Protein AF-A0A947VPN3-F1 (afdb_monomer)

Foldseek 3Di:
DDDPPPPPPDDPPLRVLQQVQQDPPPSFRKDALVRLVVSLVVLVVVVVVVCVVVVHDPPDDDQLLSVLSVVNNVPPDHPDIDGSVVSSVVSVVVVVVVVVVVVVVVVVVVVPDDDDPPPPDD

Radius of gyration: 21.51 Å; Cα contacts (8 Å, |Δi|>4): 80; chains: 1; bounding box: 59×37×62 Å

Structure (mmCIF, N/CA/C/O backbone):
data_AF-A0A947VPN3-F1
#
_entry.id   AF-A0A947VPN3-F1
#
loop_
_atom_site.group_PDB
_atom_site.id
_atom_site.type_symbol
_atom_site.label_atom_id
_atom_site.label_alt_id
_atom_site.label_comp_id
_atom_site.label_asym_id
_atom_site.label_entity_id
_atom_site.label_seq_id
_atom_site.pdbx_PDB_ins_code
_atom_site.Cartn_x
_atom_site.Cartn_y
_atom_site.Cartn_z
_atom_site.occupancy
_atom_site.B_iso_or_equiv
_atom_site.auth_seq_id
_atom_site.auth_comp_id
_atom_site.auth_asym_id
_atom_site.auth_atom_id
_atom_site.pdbx_P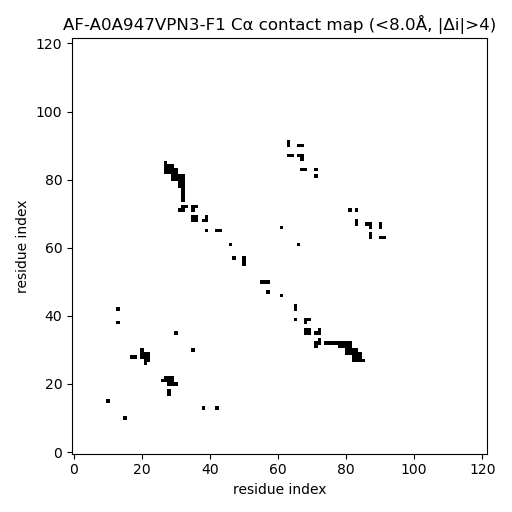DB_model_num
ATOM 1 N N . MET A 1 1 ? 0.467 -19.836 -30.837 1.00 36.38 1 MET A N 1
ATOM 2 C CA . MET A 1 1 ? -0.743 -19.585 -30.029 1.00 36.38 1 MET A CA 1
ATOM 3 C C . MET A 1 1 ? -0.417 -18.399 -29.140 1.00 36.38 1 MET A C 1
ATOM 5 O O . MET A 1 1 ? 0.347 -18.560 -28.200 1.00 36.38 1 MET A O 1
ATOM 9 N N . ASN A 1 2 ? -0.854 -17.197 -29.521 1.00 33.25 2 ASN A N 1
ATOM 10 C CA . ASN A 1 2 ? -0.571 -15.981 -28.758 1.00 33.25 2 ASN A CA 1
ATOM 11 C C . ASN A 1 2 ? -1.617 -15.882 -27.651 1.00 33.25 2 ASN A C 1
ATOM 13 O O . ASN A 1 2 ? -2.796 -15.684 -27.935 1.00 33.25 2 ASN A O 1
ATOM 17 N N . ILE A 1 3 ? -1.194 -16.093 -26.408 1.00 36.56 3 ILE A N 1
ATOM 18 C CA . ILE A 1 3 ? -2.049 -15.907 -25.238 1.00 36.56 3 ILE A CA 1
ATOM 19 C C . ILE A 1 3 ? -2.111 -14.400 -24.993 1.00 36.56 3 ILE A C 1
ATOM 21 O O . ILE A 1 3 ? -1.154 -13.798 -24.510 1.00 36.56 3 ILE A O 1
ATOM 25 N N . TYR A 1 4 ? -3.222 -13.786 -25.390 1.00 38.28 4 TYR A N 1
ATOM 26 C CA . TYR A 1 4 ? -3.573 -12.436 -24.971 1.00 38.28 4 TYR A CA 1
ATOM 27 C C . TYR A 1 4 ? -3.974 -12.516 -23.499 1.00 38.28 4 TYR A C 1
ATOM 29 O O . TYR A 1 4 ? -5.060 -12.982 -23.174 1.00 38.28 4 TYR A O 1
ATOM 37 N N . ILE A 1 5 ? -3.074 -12.116 -22.604 1.00 45.41 5 ILE A N 1
ATOM 38 C CA . ILE A 1 5 ? -3.448 -11.839 -21.219 1.00 45.41 5 ILE A CA 1
ATOM 39 C C . ILE A 1 5 ? -4.192 -10.505 -21.272 1.00 45.41 5 ILE A C 1
ATOM 41 O O . ILE A 1 5 ? -3.573 -9.464 -21.511 1.00 45.41 5 ILE A O 1
ATOM 45 N N . GLU A 1 6 ? -5.519 -10.544 -21.135 1.00 37.53 6 GLU A N 1
ATOM 46 C CA . GLU A 1 6 ? -6.323 -9.349 -20.890 1.00 37.53 6 GLU A CA 1
ATOM 47 C C . GLU A 1 6 ? -5.693 -8.602 -19.713 1.00 37.53 6 GLU A C 1
ATOM 49 O O . GLU A 1 6 ? -5.619 -9.101 -18.590 1.00 37.53 6 GLU A O 1
ATOM 54 N N . ARG A 1 7 ? -5.150 -7.415 -19.990 1.00 45.72 7 ARG A N 1
ATOM 55 C CA . ARG A 1 7 ? -4.749 -6.491 -18.937 1.00 45.72 7 ARG A CA 1
ATOM 56 C C . ARG A 1 7 ? -6.041 -6.008 -18.298 1.00 45.72 7 ARG A C 1
ATOM 58 O O . ARG A 1 7 ? -6.677 -5.118 -18.855 1.00 45.72 7 ARG A O 1
ATOM 65 N N . ASP A 1 8 ? -6.426 -6.622 -17.183 1.00 41.69 8 ASP A N 1
ATOM 66 C CA . ASP A 1 8 ? -7.497 -6.141 -16.312 1.00 41.69 8 ASP A CA 1
ATOM 67 C C . ASP A 1 8 ? -7.309 -4.631 -16.087 1.00 41.69 8 ASP A C 1
ATOM 69 O O . ASP A 1 8 ? -6.348 -4.201 -15.448 1.00 41.69 8 ASP A O 1
ATOM 73 N N . GLN A 1 9 ? -8.198 -3.825 -16.677 1.00 44.75 9 GLN A N 1
ATOM 74 C CA . GLN A 1 9 ? -8.248 -2.364 -16.518 1.00 44.75 9 GLN A CA 1
ATOM 75 C C . GLN A 1 9 ? -9.134 -1.944 -15.331 1.00 44.75 9 GLN A C 1
ATOM 77 O O . GLN A 1 9 ? -9.485 -0.773 -15.202 1.00 44.75 9 GLN A O 1
ATOM 82 N N . GLY A 1 10 ? -9.523 -2.896 -14.479 1.00 42.59 10 GLY A N 1
ATOM 83 C CA . GLY A 1 10 ? -10.226 -2.634 -13.227 1.00 42.59 10 GLY A CA 1
ATOM 84 C C . GLY A 1 10 ? -9.271 -2.254 -12.089 1.00 42.59 10 GLY A C 1
ATOM 85 O O . GLY A 1 10 ? -8.058 -2.482 -12.197 1.00 42.59 10 GLY A O 1
ATOM 86 N N . PRO A 1 11 ? -9.796 -1.686 -10.984 1.00 56.78 11 PRO A N 1
ATOM 87 C CA . PRO A 1 11 ? -9.034 -1.576 -9.744 1.00 56.78 11 PRO A CA 1
ATOM 88 C C . PRO A 1 11 ? -8.465 -2.951 -9.389 1.00 56.78 11 PRO A C 1
ATOM 90 O O . PRO A 1 11 ? -9.099 -3.984 -9.610 1.00 56.78 11 PRO A O 1
ATOM 93 N N . SER A 1 12 ? -7.228 -2.994 -8.892 1.00 75.19 12 SER A N 1
ATOM 94 C CA . SER A 1 12 ? -6.653 -4.287 -8.531 1.00 75.19 12 SER A CA 1
ATOM 95 C C . SER A 1 12 ? -7.508 -4.938 -7.439 1.00 75.19 12 SER A C 1
ATOM 97 O O . SER A 1 12 ? -8.099 -4.238 -6.621 1.00 75.19 12 SER A O 1
ATOM 99 N N . LYS A 1 13 ? -7.526 -6.275 -7.347 1.00 84.25 13 LYS A N 1
ATOM 100 C CA . LYS A 1 13 ? -8.201 -6.971 -6.230 1.00 84.25 13 LYS A CA 1
ATOM 101 C C . LYS A 1 13 ? -7.760 -6.469 -4.850 1.00 84.25 13 LYS A C 1
ATOM 103 O O . LYS A 1 13 ? -8.497 -6.600 -3.881 1.00 84.25 13 LYS A O 1
ATOM 108 N N . LEU A 1 14 ? -6.547 -5.924 -4.752 1.00 89.00 14 LEU A N 1
ATOM 109 C CA . LEU A 1 14 ? -6.066 -5.273 -3.540 1.00 89.00 14 LEU A CA 1
ATOM 110 C C . LEU A 1 14 ? -6.790 -3.942 -3.289 1.00 89.00 14 LEU A C 1
ATOM 112 O O . LEU A 1 14 ? -7.173 -3.681 -2.157 1.00 89.00 14 LEU A O 1
ATOM 116 N N . ASP A 1 15 ? -7.001 -3.132 -4.325 1.00 89.75 15 ASP A N 1
ATOM 117 C CA . ASP A 1 15 ? -7.700 -1.847 -4.224 1.00 89.75 15 ASP A CA 1
ATOM 118 C C . ASP A 1 15 ? -9.148 -2.039 -3.782 1.00 89.75 15 ASP A C 1
ATOM 120 O O . ASP A 1 15 ? -9.568 -1.423 -2.813 1.00 89.75 15 ASP A O 1
ATOM 124 N N . GLU A 1 16 ? -9.874 -2.971 -4.404 1.00 91.06 16 GLU A N 1
ATOM 125 C CA . GLU A 1 16 ? -11.256 -3.296 -4.016 1.00 91.06 16 GLU A CA 1
ATOM 126 C C . GLU A 1 16 ? -11.374 -3.694 -2.538 1.00 91.06 16 GLU A C 1
ATOM 128 O O . GLU A 1 16 ? -12.339 -3.343 -1.864 1.00 91.06 16 GLU A O 1
ATOM 133 N N . ARG A 1 17 ? -10.380 -4.420 -2.015 1.00 91.88 17 ARG A N 1
ATOM 134 C CA . ARG A 1 17 ? -10.355 -4.850 -0.612 1.00 91.88 17 ARG A CA 1
ATOM 135 C C . ARG A 1 17 ? -10.003 -3.719 0.339 1.00 91.88 17 ARG A C 1
ATOM 137 O O . ARG A 1 17 ? -10.551 -3.664 1.433 1.00 91.88 17 ARG A O 1
ATOM 144 N N . LEU A 1 18 ? -9.101 -2.833 -0.070 1.00 94.69 18 LEU A N 1
ATOM 145 C CA . LEU A 1 18 ? -8.711 -1.670 0.720 1.00 94.69 18 LEU A CA 1
ATOM 146 C C . LEU A 1 18 ? -9.876 -0.689 0.908 1.00 94.69 18 LEU A C 1
ATOM 148 O O . LEU A 1 18 ? -9.992 -0.100 1.978 1.00 94.69 18 LEU A O 1
ATOM 152 N N . GLU A 1 19 ? -10.771 -0.569 -0.077 1.00 94.31 19 GLU A N 1
ATOM 153 C CA . GLU A 1 19 ? -11.954 0.302 0.007 1.00 94.31 19 GLU A CA 1
ATOM 154 C C . GLU A 1 19 ? -12.897 -0.050 1.169 1.00 94.31 19 GLU A C 1
ATOM 156 O O . GLU A 1 19 ? -13.581 0.826 1.691 1.00 94.31 19 GLU A O 1
ATOM 161 N N . VAL A 1 20 ? -12.906 -1.304 1.634 1.00 95.06 20 VAL A N 1
ATOM 162 C CA . VAL A 1 20 ? -13.720 -1.734 2.788 1.00 95.06 20 VAL A CA 1
ATOM 163 C C . VAL A 1 20 ? -13.267 -1.065 4.092 1.00 95.06 20 VAL A C 1
ATOM 165 O O . VAL A 1 20 ? -14.064 -0.899 5.011 1.00 95.06 20 VAL A O 1
ATOM 168 N N . PHE A 1 21 ? -12.000 -0.655 4.162 1.00 95.69 21 PHE A N 1
ATOM 169 C CA . PHE A 1 21 ? -11.391 -0.014 5.328 1.00 95.69 21 PHE A CA 1
ATOM 170 C C . PHE A 1 21 ? -11.314 1.511 5.191 1.00 95.69 21 PHE A C 1
ATOM 172 O O . PHE A 1 21 ? -10.633 2.170 5.982 1.00 95.69 21 PHE A O 1
ATOM 179 N N . ARG A 1 22 ? -11.972 2.078 4.172 1.00 96.38 22 ARG A N 1
ATOM 180 C CA . ARG A 1 22 ? -12.047 3.523 3.989 1.00 96.38 22 ARG A CA 1
ATOM 181 C C . ARG A 1 22 ? -12.876 4.132 5.114 1.00 96.38 22 ARG A C 1
ATOM 183 O O . ARG A 1 22 ? -14.055 3.827 5.286 1.00 96.38 22 ARG A O 1
ATOM 190 N N . ASP A 1 23 ? -12.246 5.023 5.855 1.00 95.94 23 ASP A N 1
ATOM 191 C CA . ASP A 1 23 ? -12.891 5.848 6.852 1.00 95.94 23 ASP A CA 1
ATOM 192 C C . ASP A 1 23 ? -13.774 6.904 6.157 1.00 95.94 23 ASP A C 1
ATOM 194 O O . ASP A 1 23 ? -13.296 7.622 5.275 1.00 95.94 23 ASP A O 1
ATOM 198 N N . PRO A 1 24 ? -15.070 7.002 6.498 1.00 93.44 24 PRO A N 1
ATOM 199 C CA . PRO A 1 24 ? -15.999 7.891 5.805 1.00 93.44 24 PRO A CA 1
ATOM 200 C C . PRO A 1 24 ? -15.804 9.375 6.143 1.00 93.44 24 PRO A C 1
ATOM 202 O O . PRO A 1 24 ? -16.334 10.219 5.425 1.00 93.44 24 PRO A O 1
ATOM 205 N N . GLU A 1 25 ? -15.092 9.709 7.224 1.00 94.06 25 GLU A N 1
ATOM 206 C CA . GLU A 1 25 ? -14.864 11.101 7.630 1.00 94.06 25 GLU A CA 1
ATOM 207 C C . GLU A 1 25 ? -13.610 11.680 6.971 1.00 94.06 25 GLU A C 1
ATOM 209 O O . GLU A 1 25 ? -13.613 12.819 6.508 1.00 94.06 25 GLU A O 1
ATOM 214 N N . THR A 1 26 ? -12.540 10.889 6.923 1.00 93.62 26 THR A N 1
ATOM 215 C CA . THR A 1 26 ? -11.225 11.298 6.410 1.00 93.62 26 THR A CA 1
ATOM 216 C C . THR A 1 26 ? -10.961 10.837 4.980 1.00 93.62 26 THR A C 1
ATOM 218 O O . THR A 1 26 ? -10.003 11.288 4.365 1.00 93.62 26 THR A O 1
ATOM 221 N N . GLU A 1 27 ? -11.781 9.926 4.448 1.00 95.06 27 GLU A N 1
ATOM 222 C CA . GLU A 1 27 ? -11.558 9.200 3.189 1.00 95.06 27 GLU A CA 1
ATOM 223 C C . GLU A 1 27 ? -10.258 8.374 3.153 1.00 95.06 27 GLU A C 1
ATOM 225 O O . GLU A 1 27 ? -9.898 7.820 2.108 1.00 95.06 27 GLU A O 1
ATOM 230 N N . HIS A 1 28 ? -9.554 8.264 4.281 1.00 97.06 28 HIS A N 1
ATOM 231 C CA . HIS A 1 28 ? -8.315 7.511 4.406 1.00 97.06 28 HIS A CA 1
ATOM 232 C C . HIS A 1 28 ? -8.598 6.041 4.694 1.00 97.06 28 HIS A C 1
ATOM 234 O O . HIS A 1 28 ? -9.623 5.676 5.260 1.00 97.06 28 HIS A O 1
ATOM 240 N N . ILE A 1 29 ? -7.676 5.169 4.305 1.00 96.88 29 ILE A N 1
ATOM 241 C CA . ILE A 1 29 ? -7.772 3.744 4.601 1.00 96.88 29 ILE A CA 1
ATOM 242 C C . ILE A 1 29 ? -7.093 3.516 5.946 1.00 96.88 29 ILE A C 1
ATOM 244 O O . ILE A 1 29 ? -5.892 3.757 6.085 1.00 96.88 29 ILE A O 1
ATOM 248 N N . ILE A 1 30 ? -7.854 3.034 6.923 1.00 95.94 30 ILE A N 1
ATOM 249 C CA . ILE A 1 30 ? -7.372 2.840 8.288 1.00 95.94 30 ILE A CA 1
ATOM 250 C C . ILE A 1 30 ? -7.318 1.346 8.595 1.00 95.94 30 ILE A C 1
ATOM 252 O O . ILE A 1 30 ? -8.344 0.672 8.590 1.00 95.94 30 ILE A O 1
ATOM 256 N N . LEU A 1 31 ? -6.122 0.833 8.881 1.00 94.56 31 LEU A N 1
ATOM 257 C CA . LEU A 1 31 ? -5.877 -0.596 9.085 1.00 94.56 31 LEU A CA 1
ATOM 258 C C . LEU A 1 31 ? -5.258 -0.871 10.449 1.00 94.56 31 LEU A C 1
ATOM 260 O O . LEU A 1 31 ? -4.371 -0.156 10.910 1.00 94.56 31 LEU A O 1
ATOM 264 N N . THR A 1 32 ? -5.649 -1.973 11.062 1.00 93.25 32 THR A N 1
ATOM 265 C CA . THR A 1 32 ? -4.872 -2.615 12.124 1.00 93.25 32 THR A CA 1
ATOM 266 C C . THR A 1 32 ? -3.696 -3.411 11.530 1.00 93.25 32 THR A C 1
ATOM 268 O O . THR A 1 32 ? -3.721 -3.787 10.352 1.00 93.25 32 THR A O 1
ATOM 271 N N . PRO A 1 33 ? -2.663 -3.749 12.327 1.00 92.31 33 PRO A N 1
ATOM 272 C CA . PRO A 1 33 ? -1.570 -4.614 11.878 1.00 92.31 33 PRO A CA 1
ATOM 273 C C . PRO A 1 33 ? -2.018 -6.005 11.413 1.00 92.31 33 PRO A C 1
ATOM 275 O O . PRO A 1 33 ? -1.358 -6.615 10.572 1.00 92.31 33 PRO A O 1
ATOM 278 N N . GLU A 1 34 ? -3.114 -6.525 11.967 1.00 92.19 34 GLU A N 1
ATOM 279 C CA . GLU A 1 34 ? -3.670 -7.831 11.600 1.00 92.19 34 GLU A CA 1
ATOM 280 C C . GLU A 1 34 ? -4.327 -7.771 10.216 1.00 92.19 34 GLU A C 1
ATOM 282 O O . GLU A 1 34 ? -3.954 -8.548 9.337 1.00 92.19 34 GLU A O 1
ATOM 287 N N . GLU A 1 35 ? -5.187 -6.777 9.973 1.00 94.31 35 GLU A N 1
ATOM 288 C CA . GLU A 1 35 ? -5.792 -6.528 8.654 1.00 94.31 35 GLU A CA 1
ATOM 289 C C . GLU A 1 35 ? -4.714 -6.256 7.593 1.00 94.31 35 GLU A C 1
ATOM 291 O O . GLU A 1 35 ? -4.726 -6.838 6.505 1.00 94.31 35 GLU A O 1
ATOM 296 N N . ALA A 1 36 ? -3.710 -5.435 7.925 1.00 94.44 36 ALA A N 1
ATOM 297 C CA . ALA A 1 36 ? -2.587 -5.166 7.034 1.00 94.44 36 ALA A CA 1
ATOM 298 C C . ALA A 1 36 ? -1.787 -6.437 6.702 1.00 94.44 36 ALA A C 1
ATOM 300 O O . ALA A 1 36 ? -1.329 -6.595 5.568 1.00 94.44 36 ALA A O 1
ATOM 301 N N . ARG A 1 37 ? -1.640 -7.370 7.654 1.00 93.94 37 ARG A N 1
ATOM 302 C CA . ARG A 1 37 ? -0.942 -8.647 7.441 1.00 93.94 37 ARG A CA 1
ATOM 303 C C . ARG A 1 37 ? -1.690 -9.550 6.472 1.00 93.94 37 ARG A C 1
ATOM 305 O O . ARG A 1 37 ? -1.056 -10.139 5.596 1.00 93.94 37 ARG A O 1
ATOM 312 N N . GLU A 1 38 ? -3.004 -9.667 6.616 1.00 93.62 38 GLU A N 1
ATOM 313 C CA . GLU A 1 38 ? -3.827 -10.473 5.710 1.00 93.62 38 GLU A CA 1
ATOM 314 C C . GLU A 1 38 ? -3.759 -9.932 4.278 1.00 93.62 38 GLU A C 1
ATOM 316 O O . GLU A 1 38 ? -3.460 -10.674 3.336 1.00 93.62 38 GLU A O 1
ATOM 321 N N . LEU A 1 39 ? -3.922 -8.615 4.123 1.00 95.00 39 LEU A N 1
ATOM 322 C CA . LEU A 1 39 ? -3.796 -7.941 2.831 1.00 95.00 39 LEU A CA 1
ATOM 323 C C . LEU A 1 39 ? -2.386 -8.089 2.239 1.00 95.00 39 LEU A C 1
ATOM 325 O O . LEU A 1 39 ? -2.246 -8.306 1.032 1.00 95.00 39 LEU A O 1
ATOM 329 N N . LEU A 1 40 ? -1.339 -8.018 3.070 1.00 94.69 40 LEU A N 1
ATOM 330 C CA . LEU A 1 40 ? 0.053 -8.171 2.642 1.00 94.69 40 LEU A CA 1
ATOM 331 C C . LEU A 1 40 ? 0.321 -9.556 2.054 1.00 94.69 40 LEU A C 1
ATOM 333 O O . LEU A 1 40 ? 0.922 -9.658 0.983 1.00 94.69 40 LEU A O 1
ATOM 337 N N . LEU A 1 41 ? -0.110 -10.618 2.740 1.00 92.81 41 LEU A N 1
ATOM 338 C CA . LEU A 1 41 ? 0.108 -11.995 2.291 1.00 92.81 41 LEU A CA 1
ATOM 339 C C . LEU A 1 41 ? -0.523 -12.233 0.918 1.00 92.81 41 LEU A C 1
ATOM 341 O O . LEU A 1 41 ? 0.114 -12.794 0.023 1.00 92.81 41 LEU A O 1
ATOM 345 N N . GLU A 1 42 ? -1.748 -11.756 0.720 1.00 90.38 42 GLU A N 1
ATOM 346 C CA . GLU A 1 42 ? -2.432 -11.882 -0.563 1.00 90.38 42 GLU A CA 1
ATOM 347 C C . GLU A 1 42 ? -1.788 -11.044 -1.666 1.00 90.38 42 GLU A C 1
ATOM 349 O O . GLU A 1 42 ? -1.590 -11.537 -2.782 1.00 90.38 42 GLU A O 1
ATOM 354 N N . ALA A 1 43 ? -1.410 -9.802 -1.358 1.00 90.81 43 ALA A N 1
ATOM 355 C CA . ALA A 1 43 ? -0.751 -8.927 -2.315 1.00 90.81 43 ALA A CA 1
ATOM 356 C C . ALA A 1 43 ? 0.607 -9.494 -2.762 1.00 90.81 43 ALA A C 1
ATOM 358 O O . ALA A 1 43 ? 0.923 -9.462 -3.954 1.00 90.81 43 ALA A O 1
ATOM 359 N N . LEU A 1 44 ? 1.383 -10.074 -1.840 1.00 90.44 44 LEU A N 1
ATOM 360 C CA . LEU A 1 44 ? 2.645 -10.750 -2.147 1.00 90.44 44 LEU A CA 1
ATOM 361 C C . LEU A 1 44 ? 2.429 -12.001 -3.003 1.00 90.44 44 LEU A C 1
ATOM 363 O O . LEU A 1 44 ? 3.134 -12.188 -3.993 1.00 90.44 44 LEU A O 1
ATOM 367 N N . LEU A 1 45 ? 1.435 -12.836 -2.685 1.00 88.69 45 LEU A N 1
ATOM 368 C CA . LEU A 1 45 ? 1.098 -14.000 -3.511 1.00 88.69 45 LEU A CA 1
ATOM 369 C C . LEU A 1 45 ? 0.722 -13.589 -4.940 1.00 88.69 45 LEU A C 1
ATOM 371 O O . LEU A 1 45 ? 1.200 -14.192 -5.903 1.00 88.69 45 LEU A O 1
ATOM 375 N N . GLY A 1 46 ? -0.102 -12.549 -5.090 1.00 86.25 46 GLY A N 1
ATOM 376 C CA . GLY A 1 46 ? -0.457 -11.991 -6.395 1.00 86.25 46 GLY A CA 1
ATOM 377 C C . GLY A 1 46 ? 0.760 -11.445 -7.146 1.00 86.25 46 GLY A C 1
ATOM 378 O O . GLY A 1 46 ? 0.944 -11.738 -8.329 1.00 86.25 46 GLY A O 1
ATOM 379 N N . TYR A 1 47 ? 1.626 -10.713 -6.445 1.00 86.38 47 TYR A N 1
ATOM 380 C CA . TYR A 1 47 ? 2.864 -10.163 -6.986 1.00 86.38 47 TYR A CA 1
ATOM 381 C C . TYR A 1 47 ? 3.801 -11.254 -7.523 1.00 86.38 47 TYR A C 1
ATOM 383 O O . TYR A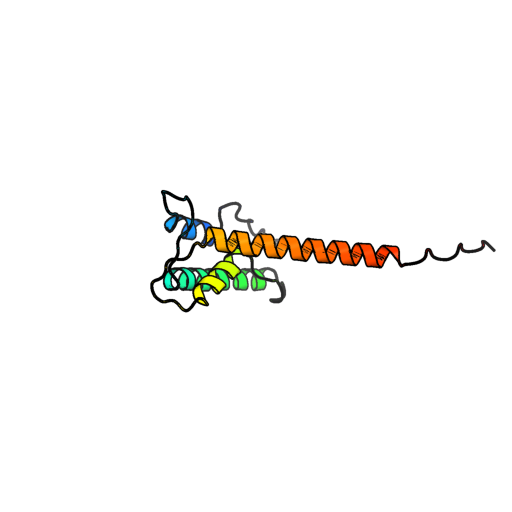 1 47 ? 4.215 -11.196 -8.681 1.00 86.38 47 TYR A O 1
ATOM 391 N N . TYR A 1 48 ? 4.078 -12.296 -6.734 1.00 85.88 48 TYR A N 1
ATOM 392 C CA . TYR A 1 48 ? 4.963 -13.384 -7.155 1.00 85.88 48 TYR A CA 1
ATOM 393 C C . TYR A 1 48 ? 4.374 -14.240 -8.279 1.00 85.88 48 TYR A C 1
ATOM 395 O O . TYR A 1 48 ? 5.114 -14.654 -9.170 1.00 85.88 48 TYR A O 1
ATOM 403 N N . ARG A 1 49 ? 3.051 -14.465 -8.297 1.00 85.69 49 ARG A N 1
ATOM 404 C CA . ARG A 1 49 ? 2.387 -15.127 -9.435 1.00 85.69 49 ARG A CA 1
ATOM 405 C C . ARG A 1 49 ? 2.583 -14.340 -10.728 1.00 85.69 49 ARG A C 1
ATOM 407 O O . ARG A 1 49 ? 2.889 -14.945 -11.752 1.00 85.69 49 ARG A O 1
ATOM 414 N N . ARG A 1 50 ? 2.458 -13.009 -10.673 1.00 83.31 50 ARG A N 1
ATOM 415 C CA . ARG A 1 50 ? 2.693 -12.139 -11.831 1.00 83.31 50 ARG A CA 1
ATOM 416 C C . ARG A 1 50 ? 4.138 -12.233 -12.312 1.00 83.31 50 ARG A C 1
ATOM 418 O O . ARG A 1 50 ? 4.350 -12.511 -13.488 1.00 83.31 50 ARG A O 1
ATOM 425 N N . LEU A 1 51 ? 5.110 -12.096 -11.408 1.00 84.06 51 LEU A N 1
ATOM 426 C CA . LEU A 1 51 ? 6.533 -12.235 -11.743 1.00 84.06 51 LEU A CA 1
ATOM 427 C C . LEU A 1 51 ? 6.836 -13.576 -12.424 1.00 84.06 51 LEU A C 1
ATOM 429 O O . LEU A 1 51 ? 7.495 -13.603 -13.462 1.00 84.06 51 LEU A O 1
ATOM 433 N N . ALA A 1 52 ? 6.302 -14.674 -11.879 1.00 81.75 52 ALA A N 1
ATOM 434 C CA . ALA A 1 52 ? 6.461 -16.005 -12.456 1.00 81.75 52 ALA A CA 1
ATOM 435 C C . ALA A 1 52 ? 5.825 -16.117 -13.852 1.00 81.75 52 ALA A C 1
ATOM 437 O O . ALA A 1 52 ? 6.418 -16.720 -14.743 1.00 81.75 52 ALA A O 1
ATOM 438 N N . SER A 1 53 ? 4.645 -15.522 -14.060 1.00 82.81 53 SER A N 1
ATOM 439 C CA . SER A 1 53 ? 3.948 -15.553 -15.354 1.00 82.81 53 SER A CA 1
ATOM 440 C C . SER A 1 53 ? 4.600 -14.681 -16.429 1.00 82.81 53 SER A C 1
ATOM 442 O O . SER A 1 53 ? 4.578 -15.035 -17.603 1.00 82.81 53 SER A O 1
ATOM 444 N N . GLU A 1 54 ? 5.202 -13.559 -16.035 1.00 83.00 54 GLU A N 1
ATOM 445 C CA . GLU A 1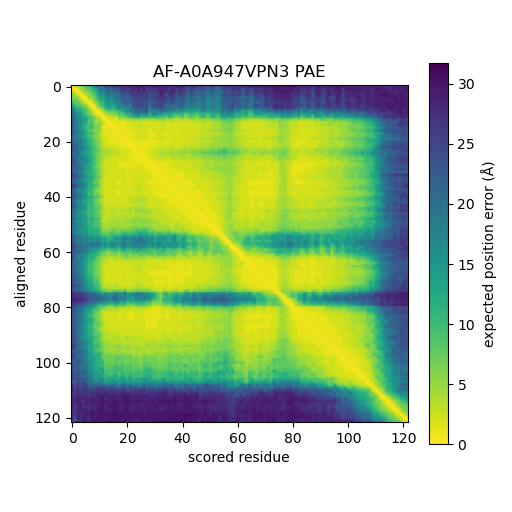 54 ? 5.844 -12.610 -16.948 1.00 83.00 54 GLU A CA 1
ATOM 446 C C . GLU A 1 54 ? 7.321 -12.968 -17.213 1.00 83.00 54 GLU A C 1
ATOM 448 O O . GLU A 1 54 ? 7.990 -12.298 -17.996 1.00 83.00 54 GLU A O 1
ATOM 453 N N . GLY A 1 55 ? 7.846 -14.021 -16.568 1.00 76.44 55 GLY A N 1
ATOM 454 C CA . GLY A 1 55 ? 9.248 -14.432 -16.686 1.00 76.44 55 GLY A CA 1
ATOM 455 C C . GLY A 1 55 ? 10.230 -13.390 -16.144 1.00 76.44 55 GLY A C 1
ATOM 456 O O . GLY A 1 55 ? 11.398 -13.378 -16.535 1.00 76.44 55 GLY A O 1
ATOM 457 N N . VAL A 1 56 ? 9.764 -12.493 -15.270 1.00 73.62 56 VAL A N 1
ATOM 458 C CA . VAL A 1 56 ? 10.561 -11.377 -14.754 1.00 73.62 56 VAL A CA 1
ATOM 459 C C . VAL A 1 56 ? 11.218 -11.786 -13.446 1.00 73.62 56 VAL A C 1
ATOM 461 O O . VAL A 1 56 ? 10.607 -12.412 -12.580 1.00 73.62 56 VAL A O 1
ATOM 464 N N . SER A 1 57 ? 12.489 -11.422 -13.300 1.00 64.88 57 SER A N 1
ATOM 465 C CA . SER A 1 57 ? 13.268 -11.752 -12.111 1.00 64.88 57 SER A CA 1
ATOM 466 C C . SER A 1 57 ? 12.662 -11.117 -10.843 1.00 64.88 57 SER A C 1
ATOM 468 O O . SER A 1 57 ? 12.221 -9.962 -10.886 1.00 64.88 57 SER A O 1
ATOM 470 N N . PRO A 1 58 ? 12.682 -11.813 -9.687 1.00 62.12 58 PRO A N 1
ATOM 471 C CA . PRO A 1 58 ? 12.142 -11.318 -8.416 1.00 62.12 58 PRO A CA 1
ATOM 472 C C . PRO A 1 58 ? 12.846 -10.075 -7.855 1.00 62.12 58 PRO A C 1
ATOM 474 O O . PRO A 1 58 ? 12.430 -9.553 -6.826 1.00 62.12 58 PRO A O 1
ATOM 477 N N . HIS A 1 59 ? 13.890 -9.579 -8.522 1.00 63.62 59 HIS A N 1
ATOM 478 C CA . HIS A 1 59 ? 14.553 -8.320 -8.184 1.00 63.62 59 HIS A CA 1
ATOM 479 C C . HIS A 1 59 ? 13.715 -7.074 -8.489 1.00 63.62 59 HIS A C 1
ATOM 481 O O . HIS A 1 59 ? 14.094 -5.979 -8.069 1.00 63.62 59 HIS A O 1
ATOM 487 N N . ASN A 1 60 ? 12.581 -7.210 -9.185 1.00 70.31 60 ASN A N 1
ATOM 488 C CA . ASN A 1 60 ? 11.628 -6.115 -9.264 1.00 70.31 60 ASN A CA 1
ATOM 489 C C . ASN A 1 60 ? 11.184 -5.720 -7.853 1.00 70.31 60 ASN A C 1
ATOM 491 O O . ASN A 1 60 ? 10.854 -6.556 -7.006 1.00 70.31 60 ASN A O 1
ATOM 495 N N . ARG A 1 61 ? 11.208 -4.416 -7.590 1.00 71.38 61 ARG A N 1
ATOM 496 C CA . ARG A 1 61 ? 10.790 -3.876 -6.302 1.00 71.38 61 ARG A CA 1
ATOM 497 C C . ARG A 1 61 ? 9.256 -3.885 -6.248 1.00 71.38 61 ARG A C 1
ATOM 499 O O . ARG A 1 61 ? 8.630 -3.437 -7.211 1.00 71.38 61 ARG A O 1
ATOM 506 N N . PRO A 1 62 ? 8.636 -4.353 -5.151 1.00 81.88 62 PRO A N 1
ATOM 507 C CA . PRO A 1 62 ? 7.185 -4.319 -5.011 1.00 81.88 62 PRO A CA 1
ATOM 508 C C . PRO A 1 62 ? 6.647 -2.878 -5.044 1.00 81.88 62 PRO A C 1
ATOM 510 O O . PRO A 1 62 ? 7.376 -1.896 -4.838 1.00 81.88 62 PRO A O 1
ATOM 513 N N . SER A 1 63 ? 5.351 -2.730 -5.316 1.00 86.94 63 SER A N 1
ATOM 514 C CA . SER A 1 63 ? 4.692 -1.419 -5.340 1.00 86.94 63 SER A CA 1
ATOM 515 C C . SER A 1 63 ? 4.724 -0.742 -3.961 1.00 86.94 63 SER A C 1
ATOM 517 O O . SER A 1 63 ? 4.865 -1.410 -2.935 1.00 86.94 63 SER A O 1
ATOM 519 N N . SER A 1 64 ? 4.558 0.587 -3.922 1.00 89.38 64 SER A N 1
ATOM 520 C CA . SER A 1 64 ? 4.458 1.341 -2.659 1.00 89.38 64 SER A CA 1
ATOM 521 C C . SER A 1 64 ? 3.316 0.831 -1.772 1.00 89.38 64 SER A C 1
ATOM 523 O O . SER A 1 64 ? 3.417 0.885 -0.556 1.00 89.38 64 SER A O 1
ATOM 525 N N . LYS A 1 65 ? 2.253 0.286 -2.382 1.00 91.56 65 LYS A N 1
ATOM 526 C CA . LYS A 1 65 ? 1.103 -0.311 -1.690 1.00 91.56 65 LYS A CA 1
ATOM 527 C C . LYS A 1 65 ? 1.490 -1.542 -0.868 1.00 91.56 65 LYS A C 1
ATOM 529 O O . LYS A 1 65 ? 1.083 -1.654 0.280 1.00 91.56 65 LYS A O 1
ATOM 534 N N . ILE A 1 66 ? 2.292 -2.441 -1.440 1.00 92.25 66 ILE A N 1
ATOM 535 C CA . ILE A 1 66 ? 2.795 -3.633 -0.736 1.00 92.25 66 ILE A CA 1
ATOM 536 C C . ILE A 1 66 ? 3.802 -3.227 0.348 1.00 92.25 66 ILE A C 1
ATOM 538 O O . ILE A 1 66 ? 3.771 -3.775 1.445 1.00 92.25 66 ILE A O 1
ATOM 542 N N . GLU A 1 67 ? 4.668 -2.248 0.063 1.00 92.88 67 GLU A N 1
ATOM 543 C CA . GLU A 1 67 ? 5.635 -1.729 1.044 1.00 92.88 67 GLU A CA 1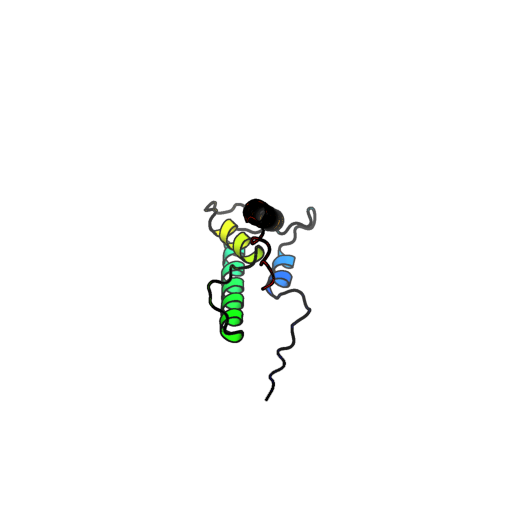
ATOM 544 C C . GLU A 1 67 ? 4.930 -1.062 2.238 1.00 92.88 67 GLU A C 1
ATOM 546 O O . GLU A 1 67 ? 5.334 -1.287 3.373 1.00 92.88 67 GLU A O 1
ATOM 551 N N . ALA A 1 68 ? 3.837 -0.326 2.009 1.00 94.19 68 ALA A N 1
ATOM 552 C CA . ALA A 1 68 ? 3.040 0.277 3.076 1.00 94.19 68 ALA A CA 1
ATOM 553 C C . ALA A 1 68 ? 2.415 -0.775 4.001 1.00 94.19 68 ALA A C 1
ATOM 555 O O . ALA A 1 68 ? 2.516 -0.654 5.219 1.00 94.19 68 ALA A O 1
ATOM 556 N N . LEU A 1 69 ? 1.832 -1.839 3.437 1.00 94.75 69 LEU A N 1
ATOM 557 C CA . LEU A 1 69 ? 1.296 -2.947 4.233 1.00 94.75 69 LEU A CA 1
ATOM 558 C C . LEU A 1 69 ? 2.395 -3.614 5.069 1.00 94.75 69 LEU A C 1
ATOM 560 O O . LEU A 1 69 ? 2.197 -3.856 6.255 1.00 94.75 69 LEU A O 1
ATOM 564 N N . ALA A 1 70 ? 3.567 -3.867 4.479 1.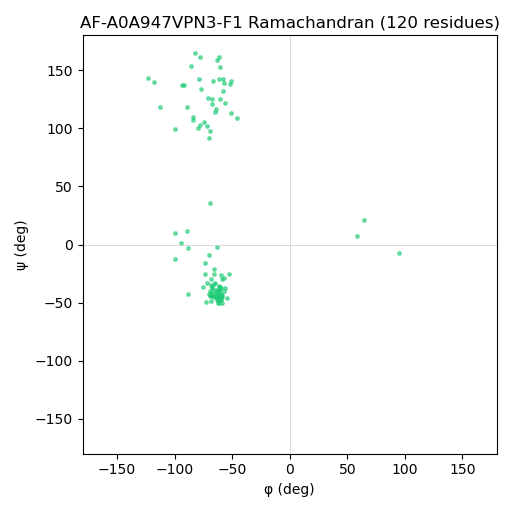00 93.88 70 ALA A N 1
ATOM 565 C CA . ALA A 1 70 ? 4.709 -4.421 5.205 1.00 93.88 70 ALA A CA 1
ATOM 566 C C . ALA A 1 70 ? 5.154 -3.511 6.359 1.00 93.88 70 ALA A C 1
ATOM 568 O O . ALA A 1 70 ? 5.343 -3.994 7.473 1.00 93.88 70 ALA A O 1
ATOM 569 N N . GLN A 1 71 ? 5.238 -2.201 6.120 1.00 92.75 71 GLN A N 1
ATOM 570 C CA . GLN A 1 71 ? 5.615 -1.231 7.143 1.00 92.75 71 GLN A CA 1
ATOM 571 C C . GLN A 1 71 ? 4.617 -1.216 8.312 1.00 92.75 71 GLN A C 1
ATOM 573 O O . GLN A 1 71 ? 5.042 -1.242 9.464 1.00 92.75 71 GLN A O 1
ATOM 578 N N . ILE A 1 72 ? 3.308 -1.236 8.040 1.00 92.38 72 ILE A N 1
ATOM 579 C CA . ILE A 1 72 ? 2.271 -1.296 9.086 1.00 92.38 72 ILE A CA 1
ATOM 580 C C . ILE A 1 72 ? 2.391 -2.590 9.903 1.00 92.38 72 ILE A C 1
ATOM 582 O O . ILE A 1 72 ? 2.312 -2.561 11.127 1.00 92.38 72 ILE A O 1
ATOM 586 N N . VAL A 1 73 ? 2.646 -3.729 9.252 1.00 91.69 73 VAL A N 1
ATOM 587 C CA . VAL A 1 73 ? 2.830 -5.025 9.933 1.00 91.69 73 VAL A CA 1
ATOM 588 C C . VAL A 1 73 ? 4.082 -5.047 10.819 1.00 91.69 73 VAL A C 1
ATOM 590 O O . VAL A 1 73 ? 4.094 -5.711 11.859 1.00 91.69 73 VAL A O 1
ATOM 593 N N . GLU A 1 74 ? 5.146 -4.351 10.416 1.00 90.00 74 GLU A N 1
ATOM 594 C CA . GLU A 1 74 ? 6.396 -4.242 11.176 1.00 90.00 74 GLU A CA 1
ATOM 595 C C . GLU A 1 74 ? 6.274 -3.338 12.409 1.00 90.00 74 GLU A C 1
ATOM 597 O O . GLU A 1 74 ? 7.010 -3.526 13.385 1.00 90.00 74 GLU A O 1
ATOM 602 N N . MET A 1 75 ? 5.332 -2.392 12.404 1.00 84.75 75 MET A N 1
ATOM 603 C CA . MET A 1 75 ? 5.020 -1.558 13.560 1.00 84.75 75 MET A CA 1
ATOM 604 C C . MET A 1 75 ? 4.338 -2.428 14.629 1.00 84.75 75 MET A C 1
ATOM 606 O O . MET A 1 75 ? 3.131 -2.633 14.637 1.00 84.75 75 MET A O 1
ATOM 610 N N . ARG A 1 76 ? 5.148 -2.998 15.535 1.00 63.78 76 ARG A N 1
ATOM 611 C CA . ARG A 1 76 ? 4.756 -3.961 16.590 1.00 63.78 76 ARG A CA 1
ATOM 612 C C . ARG A 1 76 ? 3.889 -3.375 17.721 1.00 63.78 76 ARG A C 1
ATOM 614 O O . ARG A 1 76 ? 4.049 -3.765 18.877 1.00 63.78 76 ARG A O 1
ATOM 621 N N . LEU A 1 77 ? 2.990 -2.446 17.423 1.00 68.56 77 LEU A N 1
ATOM 622 C CA . LEU A 1 77 ? 2.034 -1.908 18.385 1.00 68.56 77 LEU A CA 1
ATOM 623 C C . LEU A 1 77 ? 0.694 -2.611 18.163 1.00 68.56 77 LEU A C 1
ATOM 625 O O . LEU A 1 77 ? -0.035 -2.329 17.218 1.00 68.56 77 LEU A O 1
ATOM 629 N N . SER A 1 78 ? 0.408 -3.612 18.996 1.00 62.56 78 SER A N 1
ATOM 630 C CA . SER A 1 78 ? -0.847 -4.359 18.919 1.00 62.56 78 SER A CA 1
ATOM 631 C C . SER A 1 78 ? -2.022 -3.459 19.298 1.00 62.56 78 SER A C 1
ATOM 633 O O . SER A 1 78 ? -2.035 -2.924 20.406 1.00 62.56 78 SER A O 1
ATOM 635 N N . GLY A 1 79 ? -3.021 -3.359 18.422 1.00 65.38 79 GLY A N 1
ATOM 636 C CA . GLY A 1 79 ? -4.276 -2.648 18.688 1.00 65.38 79 GLY A CA 1
ATOM 637 C C . GLY A 1 79 ? -4.326 -1.199 18.204 1.00 65.38 79 GLY A C 1
ATOM 638 O O . GLY A 1 79 ? -5.410 -0.618 18.213 1.00 65.38 79 GLY A O 1
ATOM 639 N N . ASP A 1 80 ? -3.212 -0.642 17.725 1.00 83.19 80 ASP A N 1
ATOM 640 C CA . ASP A 1 80 ? -3.218 0.676 17.093 1.00 83.19 80 ASP A CA 1
ATOM 641 C C . ASP A 1 80 ? -3.723 0.582 15.651 1.00 83.1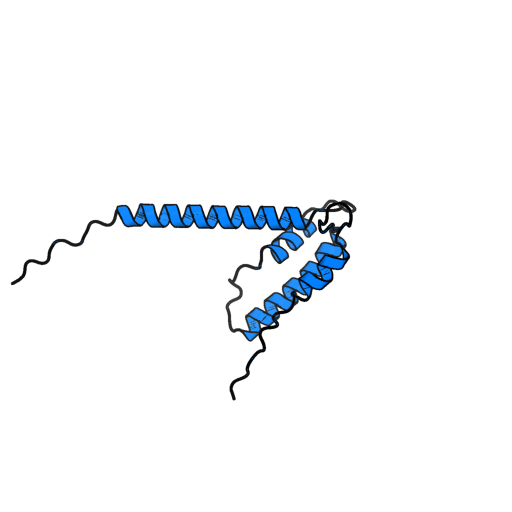9 80 ASP A C 1
ATOM 643 O O . ASP A 1 80 ? -3.456 -0.379 14.925 1.00 83.19 80 ASP A O 1
ATOM 647 N N . LYS A 1 81 ? -4.488 1.593 15.246 1.00 89.44 81 LYS A N 1
ATOM 648 C CA . LYS A 1 81 ? -4.930 1.784 13.867 1.00 89.44 81 LYS A CA 1
ATOM 649 C C . LYS A 1 81 ? -3.923 2.669 13.141 1.00 89.44 81 LYS A C 1
ATOM 651 O O . LYS A 1 81 ? -3.481 3.678 13.684 1.00 89.44 81 LYS A O 1
ATOM 656 N N . PHE A 1 82 ? -3.594 2.301 11.912 1.00 92.75 82 PHE A N 1
ATOM 657 C CA . PHE A 1 82 ? -2.601 2.965 11.081 1.00 92.75 82 PHE A CA 1
ATOM 658 C C . PHE A 1 82 ? -3.239 3.518 9.818 1.00 92.75 82 PHE A C 1
ATOM 660 O O . PHE A 1 82 ? -4.061 2.860 9.178 1.00 92.75 82 PHE A O 1
ATOM 667 N N . ASP A 1 83 ? -2.803 4.712 9.439 1.00 94.50 83 ASP A N 1
ATOM 668 C CA . ASP A 1 83 ? -3.201 5.348 8.194 1.00 94.50 83 AS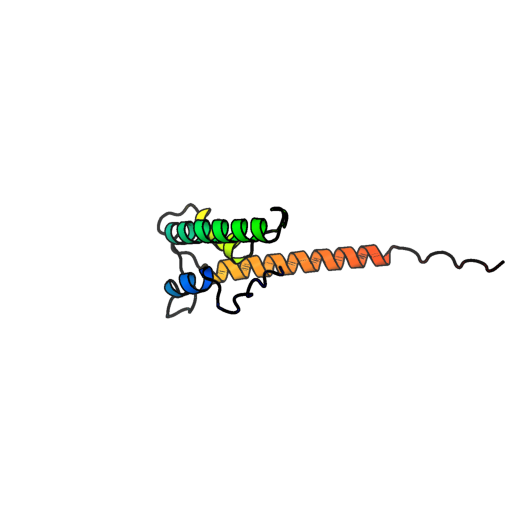P A CA 1
ATOM 669 C C . ASP A 1 83 ? -2.401 4.766 7.022 1.00 94.50 83 ASP A C 1
ATOM 671 O O . ASP A 1 83 ? -1.227 5.082 6.784 1.00 94.50 83 ASP A O 1
ATOM 675 N N . TYR A 1 84 ? -3.038 3.857 6.291 1.00 95.31 84 TYR A N 1
ATOM 676 C CA . TYR A 1 84 ? -2.457 3.250 5.104 1.00 95.31 84 TYR A CA 1
ATOM 677 C C . TYR A 1 84 ? -2.257 4.270 3.986 1.00 95.31 84 TYR A C 1
ATOM 679 O O . TYR A 1 84 ? -1.228 4.232 3.303 1.00 95.31 84 TYR A O 1
ATOM 687 N N . THR A 1 85 ? -3.211 5.184 3.805 1.00 95.81 85 THR A N 1
ATOM 688 C CA . THR A 1 85 ? -3.166 6.199 2.749 1.00 95.81 85 THR A CA 1
ATOM 689 C C . THR A 1 85 ? -1.942 7.095 2.932 1.00 95.81 85 THR A C 1
ATOM 691 O O . THR A 1 85 ? -1.120 7.208 2.017 1.00 95.81 85 THR A O 1
ATOM 694 N N . GLU A 1 86 ? -1.741 7.633 4.136 1.00 94.44 86 GLU A N 1
ATOM 695 C CA . GLU A 1 86 ? -0.576 8.459 4.472 1.00 94.44 86 GLU A CA 1
ATOM 696 C C . GLU A 1 86 ? 0.741 7.676 4.332 1.00 94.44 86 GLU A C 1
ATOM 698 O O . GLU A 1 86 ? 1.746 8.191 3.820 1.00 94.44 86 GLU A O 1
ATOM 703 N N . THR A 1 87 ? 0.743 6.399 4.726 1.00 94.12 87 THR A N 1
ATOM 704 C CA . THR A 1 87 ? 1.921 5.531 4.597 1.00 94.12 87 THR A CA 1
ATOM 705 C C . THR A 1 87 ? 2.317 5.348 3.125 1.00 94.12 87 THR A C 1
ATOM 707 O O . THR A 1 87 ? 3.492 5.502 2.768 1.00 94.12 87 THR A O 1
ATOM 710 N N . VAL A 1 88 ? 1.350 5.085 2.236 1.00 94.94 88 VAL A N 1
ATOM 711 C CA . VAL A 1 88 ? 1.588 4.968 0.786 1.00 94.94 88 VAL A CA 1
ATOM 712 C C . VAL A 1 88 ? 2.099 6.280 0.199 1.00 94.94 88 VAL A C 1
ATOM 714 O O . VAL A 1 88 ? 3.038 6.261 -0.610 1.00 94.94 88 VAL A O 1
ATOM 717 N N . GLU A 1 89 ? 1.517 7.413 0.589 1.00 94.81 89 GLU A N 1
ATOM 718 C CA . GLU A 1 89 ? 1.977 8.726 0.143 1.00 94.81 89 GLU A CA 1
ATOM 719 C C . GLU A 1 89 ? 3.419 8.997 0.559 1.00 94.81 89 GLU A C 1
ATOM 721 O O . GLU A 1 89 ? 4.235 9.412 -0.265 1.00 94.81 89 GLU A O 1
ATOM 726 N N . THR A 1 90 ? 3.751 8.726 1.819 1.00 94.12 90 THR A N 1
ATOM 727 C CA . THR A 1 90 ? 5.092 8.930 2.374 1.00 94.12 90 THR A CA 1
ATOM 728 C C . THR A 1 90 ? 6.131 8.106 1.621 1.00 94.12 90 THR A C 1
ATOM 730 O O . THR A 1 90 ? 7.179 8.623 1.221 1.00 94.12 90 THR A O 1
ATOM 733 N N . ILE A 1 91 ? 5.833 6.830 1.365 1.00 92.31 91 ILE A N 1
ATOM 734 C CA . ILE A 1 91 ? 6.707 5.946 0.589 1.00 92.31 91 ILE A CA 1
ATOM 735 C C . ILE A 1 91 ? 6.850 6.457 -0.848 1.00 92.31 91 ILE A C 1
ATOM 737 O O . ILE A 1 91 ? 7.957 6.494 -1.389 1.00 92.31 91 ILE A O 1
ATOM 741 N N . SER A 1 92 ? 5.753 6.880 -1.474 1.00 91.75 92 SER A N 1
ATOM 742 C CA . SER A 1 92 ? 5.759 7.337 -2.866 1.00 91.75 92 SER A CA 1
ATOM 743 C C . SER A 1 92 ? 6.526 8.651 -3.036 1.00 91.75 92 SER A C 1
ATOM 745 O O . SER A 1 92 ? 7.342 8.756 -3.952 1.00 91.75 92 SER A O 1
ATOM 747 N N . LYS A 1 93 ? 6.358 9.607 -2.111 1.00 92.56 93 LYS A N 1
ATOM 748 C CA . LYS A 1 93 ? 7.136 10.857 -2.044 1.00 92.56 93 LYS A CA 1
ATOM 749 C C . LYS A 1 93 ? 8.629 10.559 -1.880 1.00 92.56 93 LYS A C 1
ATOM 751 O O . LYS A 1 93 ? 9.441 11.053 -2.661 1.00 92.56 93 LYS A O 1
ATOM 756 N N . ARG A 1 94 ? 8.993 9.663 -0.951 1.00 91.44 94 ARG A N 1
ATOM 757 C CA . ARG A 1 94 ? 10.388 9.231 -0.744 1.00 91.44 94 ARG A CA 1
ATOM 758 C C . ARG A 1 94 ? 10.991 8.604 -2.005 1.00 91.44 94 ARG A C 1
ATOM 760 O O . ARG A 1 94 ? 12.128 8.904 -2.359 1.00 91.44 94 ARG A O 1
ATOM 767 N N . ARG A 1 95 ? 10.238 7.746 -2.701 1.00 87.88 95 ARG A N 1
ATOM 768 C CA . ARG A 1 95 ? 10.677 7.110 -3.956 1.00 87.88 95 ARG A CA 1
ATOM 769 C C . ARG A 1 95 ? 10.872 8.133 -5.079 1.00 87.88 95 ARG A C 1
ATOM 771 O O . ARG A 1 95 ? 11.864 8.051 -5.800 1.00 87.88 95 ARG A O 1
ATOM 778 N N . ALA A 1 96 ? 9.955 9.090 -5.219 1.00 88.56 96 ALA A N 1
ATOM 779 C CA . ALA A 1 96 ? 10.062 10.154 -6.214 1.00 88.56 96 ALA A CA 1
ATOM 780 C C . ALA A 1 96 ? 11.316 11.011 -5.980 1.00 88.56 96 ALA A C 1
ATOM 782 O O . ALA A 1 96 ? 12.090 11.222 -6.913 1.00 88.56 96 ALA A O 1
ATOM 783 N N . GLN A 1 97 ? 11.570 11.400 -4.728 1.00 91.38 97 GLN A N 1
ATOM 784 C CA . GLN A 1 97 ? 12.757 12.166 -4.353 1.00 91.38 97 GLN A CA 1
ATOM 785 C C . GLN A 1 97 ? 14.056 11.405 -4.662 1.00 91.38 97 GLN A C 1
ATOM 787 O O . GLN A 1 97 ? 14.937 11.941 -5.326 1.00 91.38 97 GLN A O 1
ATOM 792 N N . GLN A 1 98 ? 14.149 10.124 -4.288 1.00 87.38 98 GLN A N 1
ATOM 793 C CA . GLN A 1 98 ? 15.319 9.293 -4.610 1.00 87.38 98 GLN A CA 1
ATOM 794 C C . GLN A 1 98 ? 15.551 9.157 -6.121 1.00 87.38 98 GLN A C 1
ATOM 796 O O . GLN A 1 98 ? 16.693 9.113 -6.580 1.00 87.38 98 GLN A O 1
ATOM 801 N N . SER A 1 99 ? 14.478 9.070 -6.911 1.00 86.06 99 SER A N 1
ATOM 802 C CA . SER A 1 99 ? 14.595 9.035 -8.368 1.00 86.06 99 SER A CA 1
ATOM 803 C C . SER A 1 99 ? 15.095 10.363 -8.932 1.00 86.06 99 SER A C 1
ATOM 805 O O . SER A 1 99 ? 15.828 10.345 -9.919 1.00 86.06 99 SER A O 1
ATOM 807 N N . GLN A 1 100 ? 14.687 11.492 -8.354 1.00 88.50 100 GLN A N 1
ATOM 808 C CA . GLN A 1 100 ? 15.149 12.811 -8.768 1.00 88.50 100 GLN A CA 1
ATOM 809 C C . GLN A 1 100 ? 16.630 13.005 -8.427 1.00 88.50 100 GLN A C 1
ATOM 811 O O . GLN A 1 100 ? 17.408 13.341 -9.313 1.00 88.50 100 GLN A O 1
ATOM 816 N N . GLU A 1 101 ? 17.041 12.688 -7.198 1.00 88.62 101 GLU A N 1
ATOM 817 C CA . GLU A 1 101 ? 18.441 12.776 -6.758 1.00 88.62 101 GLU A CA 1
ATOM 818 C C . GLU A 1 101 ? 19.375 11.934 -7.642 1.00 88.62 101 GLU A C 1
ATOM 820 O O . GLU A 1 101 ? 20.460 12.382 -8.015 1.00 88.62 101 GLU A O 1
ATOM 825 N N . ARG A 1 102 ? 18.939 10.729 -8.043 1.00 86.31 102 ARG A N 1
ATOM 826 C CA . ARG A 1 102 ? 19.690 9.890 -8.991 1.00 86.31 102 ARG A CA 1
ATOM 827 C C . ARG A 1 102 ? 19.843 10.547 -10.359 1.00 86.31 102 ARG A C 1
ATOM 829 O O . ARG A 1 102 ? 20.949 10.553 -10.886 1.00 86.31 102 ARG A O 1
ATOM 836 N N . ARG A 1 103 ? 18.771 11.124 -10.910 1.00 84.69 103 ARG A N 1
ATOM 837 C CA . ARG A 1 103 ? 18.820 11.821 -12.207 1.00 84.69 103 ARG A CA 1
ATOM 838 C C . ARG A 1 103 ? 19.735 13.038 -12.156 1.00 84.69 103 ARG A C 1
ATOM 840 O O . ARG A 1 103 ? 20.558 13.208 -13.045 1.00 84.69 103 ARG A O 1
ATOM 847 N N . GLU A 1 104 ? 19.643 13.839 -11.098 1.00 87.94 104 GLU A N 1
ATOM 848 C CA . GLU A 1 104 ? 20.520 14.998 -10.903 1.00 87.94 104 GLU A CA 1
ATOM 849 C C . GLU A 1 104 ? 21.996 14.583 -10.785 1.00 87.94 104 GLU A C 1
ATOM 851 O O . GLU A 1 104 ? 22.884 15.276 -11.281 1.00 87.94 104 GLU A O 1
ATOM 856 N N . MET A 1 105 ? 22.283 13.443 -10.148 1.00 83.81 105 MET A N 1
ATOM 857 C CA . MET A 1 105 ? 23.638 12.894 -10.065 1.00 83.81 105 MET A CA 1
ATOM 858 C C . MET A 1 105 ? 24.140 12.383 -11.423 1.00 83.81 105 MET A C 1
ATOM 860 O O . MET A 1 105 ? 25.276 12.672 -11.799 1.00 83.81 105 MET A O 1
ATOM 864 N N . GLU A 1 106 ? 23.305 11.656 -12.169 1.00 83.75 106 GLU A N 1
ATOM 865 C CA . GLU A 1 106 ? 23.610 11.175 -13.523 1.00 83.75 106 GLU A CA 1
ATOM 866 C C . GLU A 1 106 ? 23.856 12.335 -14.500 1.00 83.75 106 GLU A C 1
ATOM 868 O O . GLU A 1 106 ? 24.799 12.280 -15.293 1.00 83.75 106 GLU A O 1
ATOM 873 N N . GLU A 1 107 ? 23.065 13.407 -14.412 1.00 78.81 107 GLU A N 1
ATOM 874 C CA . GLU A 1 107 ? 23.236 14.626 -15.207 1.00 78.81 107 GLU A CA 1
ATOM 875 C C . GLU A 1 107 ? 24.546 15.344 -14.851 1.00 78.81 107 GLU A C 1
ATOM 877 O O . GLU A 1 107 ? 25.334 15.672 -15.739 1.00 78.81 107 GLU A O 1
ATOM 882 N N . LYS A 1 108 ? 24.856 15.497 -13.554 1.00 76.44 108 LYS A N 1
ATOM 883 C CA . LYS A 1 108 ? 26.136 16.072 -13.099 1.00 76.44 108 LYS A CA 1
ATOM 884 C C . LYS A 1 108 ? 27.347 15.274 -13.577 1.00 76.44 108 LYS A C 1
ATOM 886 O O . LYS A 1 108 ? 28.355 15.882 -13.916 1.00 76.44 108 LYS A O 1
ATOM 891 N N . LEU A 1 109 ? 27.261 13.944 -13.625 1.00 72.38 109 LEU A N 1
ATOM 892 C CA . LEU A 1 109 ? 28.321 13.078 -14.155 1.00 72.38 109 LEU A CA 1
ATOM 893 C C . LEU A 1 109 ? 28.512 13.250 -15.672 1.00 72.38 109 LEU A C 1
ATOM 895 O O . LEU A 1 109 ? 29.650 13.259 -16.142 1.00 72.38 109 LEU A O 1
ATOM 899 N N . HIS A 1 110 ? 27.433 13.449 -16.436 1.00 57.75 110 HIS A N 1
ATOM 900 C CA . HIS A 1 110 ? 27.515 13.658 -17.887 1.00 57.75 110 HIS A CA 1
ATOM 901 C C . HIS A 1 110 ? 28.167 14.993 -18.275 1.00 57.75 110 HIS A C 1
ATOM 903 O O . HIS A 1 110 ? 28.853 15.049 -19.294 1.00 57.75 110 HIS A O 1
ATOM 909 N N . ILE A 1 111 ? 28.047 16.040 -17.451 1.00 57.53 111 ILE A N 1
ATOM 910 C CA . ILE A 1 111 ? 28.677 17.354 -17.700 1.00 57.53 111 ILE A CA 1
ATOM 911 C C . ILE A 1 111 ? 30.221 17.281 -17.652 1.00 57.53 111 ILE A C 1
ATOM 913 O O . ILE A 1 111 ? 30.898 18.125 -18.236 1.00 57.53 111 ILE A O 1
ATOM 917 N N . ILE A 1 112 ? 30.803 16.261 -17.007 1.00 54.84 112 ILE A N 1
ATOM 918 C CA . ILE A 1 112 ? 32.264 16.110 -16.838 1.00 54.84 112 ILE A CA 1
ATOM 919 C C . ILE A 1 112 ? 32.892 15.225 -17.930 1.00 54.84 112 ILE A C 1
ATOM 921 O O . ILE A 1 112 ? 34.098 15.001 -17.913 1.00 54.84 112 ILE A O 1
ATOM 925 N N . THR A 1 113 ? 32.121 14.712 -18.896 1.00 50.69 113 THR A N 1
ATOM 926 C CA . THR A 1 113 ? 32.699 13.932 -20.005 1.00 50.69 113 THR A CA 1
ATOM 927 C C . THR A 1 113 ? 33.179 14.906 -21.088 1.00 50.69 113 THR A C 1
ATOM 929 O O . THR A 1 113 ? 32.340 15.514 -21.755 1.00 50.69 113 THR A O 1
ATOM 932 N N . PRO A 1 114 ? 34.498 15.124 -21.272 1.00 56.06 114 PRO A N 1
ATOM 933 C CA . PRO A 1 114 ? 34.976 16.064 -22.275 1.00 56.06 114 PRO A CA 1
ATOM 934 C C . PRO A 1 114 ? 34.632 15.540 -23.671 1.00 56.06 114 PRO A C 1
ATOM 936 O O . PRO A 1 114 ? 34.726 14.339 -23.937 1.00 56.06 114 PRO A O 1
ATOM 939 N N . ALA A 1 115 ? 34.224 16.451 -24.557 1.00 61.53 115 ALA A N 1
ATOM 940 C CA . ALA A 1 115 ? 33.939 16.133 -25.949 1.00 61.53 115 ALA A CA 1
ATOM 941 C C . ALA A 1 115 ? 35.130 15.382 -26.579 1.00 61.53 115 ALA A C 1
ATOM 943 O O . ALA A 1 115 ? 36.282 15.763 -26.332 1.00 61.53 115 ALA A O 1
ATOM 944 N N . PRO A 1 116 ? 34.887 14.326 -27.380 1.00 60.16 116 PRO A N 1
ATOM 945 C CA . PRO A 1 116 ? 35.966 13.648 -28.083 1.00 60.16 116 PRO A CA 1
ATOM 946 C C . PRO A 1 116 ? 36.711 14.666 -28.965 1.00 60.16 116 PRO A C 1
ATOM 948 O O . PRO A 1 116 ? 36.066 15.533 -29.564 1.00 60.16 116 PRO A O 1
ATOM 951 N N . PRO A 1 117 ? 38.055 14.610 -29.029 1.00 61.91 117 PRO A N 1
ATOM 952 C CA . PRO A 1 117 ? 38.830 15.557 -29.819 1.00 61.91 117 PRO A CA 1
ATOM 953 C C . PRO A 1 117 ? 38.387 15.489 -31.288 1.00 61.91 117 PRO A C 1
ATOM 955 O O . PRO A 1 117 ? 38.080 14.393 -31.772 1.00 61.91 117 PRO A O 1
ATOM 958 N N . PRO A 1 118 ? 38.334 16.631 -31.999 1.00 66.50 118 PRO A N 1
ATOM 959 C CA . PRO A 1 118 ? 37.940 16.651 -33.400 1.00 66.50 118 PRO A CA 1
ATOM 960 C C . PRO A 1 118 ? 38.865 15.714 -34.174 1.00 66.50 118 PRO A C 1
ATOM 962 O O . PRO A 1 118 ? 40.089 15.852 -34.122 1.00 66.50 118 PRO A O 1
ATOM 965 N N . GLN A 1 119 ? 38.280 14.721 -34.840 1.00 65.38 119 GLN A N 1
ATOM 966 C CA . GLN A 1 119 ? 39.032 13.841 -35.720 1.00 65.38 119 GLN A CA 1
ATOM 967 C C . GLN A 1 119 ? 39.556 14.706 -36.865 1.00 65.38 119 GLN A C 1
ATOM 969 O O . GLN A 1 119 ? 38.771 15.281 -37.615 1.00 65.38 119 GLN A O 1
ATOM 974 N N . ALA A 1 120 ? 40.876 14.856 -36.949 1.00 55.09 120 ALA A N 1
ATOM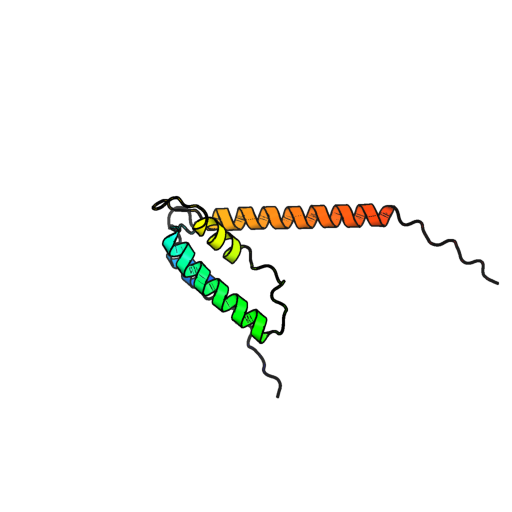 975 C CA . ALA A 1 120 ? 41.501 15.473 -38.105 1.00 55.09 120 ALA A CA 1
ATOM 976 C C . ALA A 1 120 ? 41.216 14.578 -39.319 1.00 55.09 120 ALA A C 1
ATOM 978 O O . ALA A 1 120 ? 41.614 13.412 -39.326 1.00 55.09 120 ALA A O 1
ATOM 979 N N . GLU A 1 121 ? 40.486 15.109 -40.299 1.00 53.94 121 GLU A N 1
ATOM 980 C CA . GLU A 1 121 ? 40.303 14.473 -41.604 1.00 53.94 121 GLU A CA 1
ATOM 981 C C . GLU A 1 121 ? 41.684 14.312 -42.266 1.00 53.94 121 GLU A C 1
ATOM 983 O O . GLU A 1 121 ? 42.438 15.285 -42.365 1.00 53.94 121 GLU A O 1
ATOM 988 N N . ILE A 1 122 ? 42.028 13.078 -42.655 1.00 53.31 122 ILE A N 1
ATOM 989 C CA . ILE A 1 122 ? 43.207 12.745 -43.473 1.00 53.31 122 ILE A CA 1
ATOM 990 C C . ILE A 1 122 ? 42.740 12.527 -44.907 1.00 53.31 122 ILE A C 1
ATOM 992 O O . ILE A 1 122 ? 41.756 11.770 -45.076 1.00 53.31 122 ILE A O 1
#

Mean predicted aligned error: 10.77 Å

Solvent-accessible surface area (backbone atoms only — not comparable to full-atom values): 7322 Å² total; per-residue (Å²): 134,86,81,79,76,78,76,76,87,62,78,50,78,64,52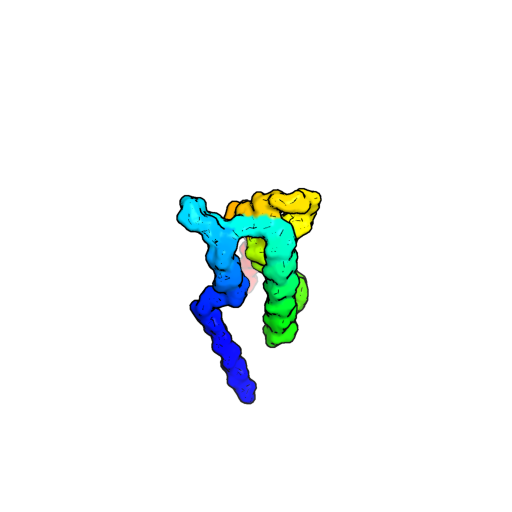,64,56,46,58,76,38,43,37,89,88,78,70,37,30,53,35,39,40,66,61,25,41,58,54,33,56,52,50,49,54,52,50,53,51,49,31,65,73,70,74,46,68,85,82,62,77,77,54,48,67,54,51,31,25,49,52,47,44,65,51,84,56,86,89,50,76,39,58,48,50,61,42,27,49,53,49,47,53,52,52,52,51,54,54,48,56,50,50,56,49,54,52,59,56,58,74,71,61,76,77,78,75,82,78,79,88,128

Secondary structure (DSSP, 8-state):
---------SPPHHHHHHGGGB-TTT--BEE-HHHHHHHHHHHHHHHHHHHHHHT--TTSPPPHHHHHHHHHHHS--TT--EEHHHHHHHHHHHHHHHHHHHHHHHHHHHTTSPPPPP----

pLDDT: mean 80.32, std 17.25, range [33.25, 97.06]

Sequence (122 aa):
MNIYIERDQGPSKLDERLEVFRDPETEHIILTPEEARELLLEALLGYYRRLASEGVSPHNRPSSKIEALAQIVEMRLSGDKFDYTETVETISKRRAQQSQERREMEEKLHIITPAPPPQAEI